Protein AF-A0A8S9JBP5-F1 (afdb_monomer)

Nearest PDB structures (foldseek):
  7oic-assembly1_E  TM=8.027E-01  e=2.330E-06  Homo sapiens
  7nqh-assembly1_BE  TM=7.738E-01  e=2.330E-06  Sus scrofa
  7l08-assembly1_E  TM=7.882E-01  e=7.103E-06  Homo sapiens
  6yws-assembly1_C  TM=8.559E-01  e=1.368E-05  Neurospora crassa OR74A
  9g6k-assembly1_LW  TM=7.724E-01  e=3.005E-05  Toxoplasma gondii

Mean predicted aligned error: 13.37 Å

Radius of gyration: 25.26 Å; Cα contacts (8 Å, |Δi|>4): 138; chains: 1; bounding box: 59×54×62 Å

Organism: Brassica cretica (NCBI:txid69181)

Secondary structure (DSSP, 8-state):
-HHHHHHHHHTPPP-S--------GGG---TT----GGGSPTT----EEEEPPP--EE-HHHHH-PPPPPSSTT--S-TTS------SSSTTHHHHHSSS---EE---EEEE---S-----GGGS-SS-PPPPTT-PPP----------SS-GGG---

Sequence (158 aa):
MPVLGHFRAQGVALKRKLREFPVTEDAMLPVGTSLGVQHFVPGQYADVTGITRRKGFQRVMKRFDAAGGDASHGCSKAQRTIGSTGVQGTKDAWENGCRGEVPGAKGNFVVIKDAYYKKPDISKLPFPTYLVPEDEDQPELEPLVADLGEVDPFMLAE

Solvent-accessible surface area (backbone atoms only — not comparable to full-atom values): 10896 Å² total; per-residue (Å²): 110,76,69,60,54,55,34,59,77,70,74,42,82,91,69,97,76,88,85,88,77,96,72,59,84,88,52,67,73,68,91,79,70,77,86,60,76,74,52,59,61,93,40,45,70,42,74,47,75,45,76,47,80,72,67,49,76,31,52,36,46,82,68,70,69,47,80,59,42,58,82,60,93,84,48,85,84,47,37,82,43,83,73,80,80,76,70,96,71,67,87,63,40,67,70,70,73,52,74,69,69,63,62,40,75,43,59,51,78,45,74,47,72,64,64,56,72,63,88,57,69,75,89,75,60,51,79,73,53,51,76,81,60,94,86,60,75,77,73,83,72,72,80,83,67,72,80,77,58,97,59,59,82,86,72,72,78,128

Foldseek 3Di:
DVQVVVCVVLVEDDDPDDDDDDDDPQLDDRRHDDADPQLDDPQDWDKDKDWDDKPFWFAQCVQPVDAADDPDDPPDPGRRPPPDCDDDDDPCCNVPPRPDRGTGIDIGMDIDGGDDDDDDDPVPRDPSGDDDPPPDDPPPPPPVPPPPDPDDPVRPDD

InterPro domains:
  IPR000597 Large ribosomal subunit protein uL3 [PF00297] (37-86)
  IPR009000 Translation protein, beta-barrel domain superfamily [SSF50447] (2-129)
  IPR019927 Large ribosomal subunit protein uL3, bacteria/organella [PTHR11229] (2-90)

pLDDT: mean 75.33, std 14.21, range [45.09, 91.88]

Structure (mmCIF, N/CA/C/O backbone):
data_AF-A0A8S9JBP5-F1
#
_entry.id   AF-A0A8S9JBP5-F1
#
loop_
_atom_site.group_PDB
_atom_site.id
_atom_site.type_symbol
_atom_site.label_atom_id
_atom_site.label_alt_id
_atom_site.label_comp_id
_atom_site.label_asym_id
_atom_site.label_entity_id
_atom_site.label_seq_id
_atom_site.pdbx_PDB_ins_code
_atom_site.Cartn_x
_atom_site.Cartn_y
_atom_site.Cartn_z
_atom_site.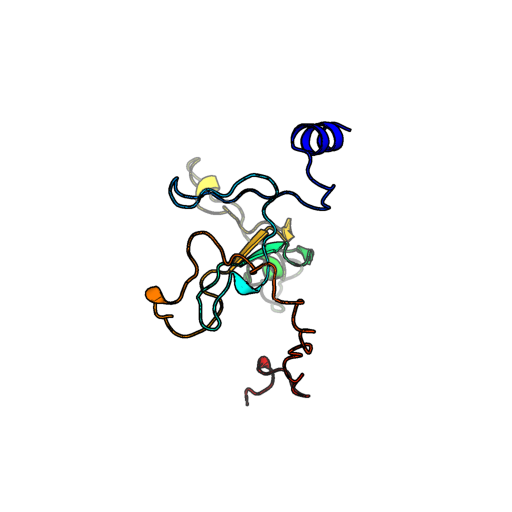occupancy
_atom_site.B_iso_or_equiv
_atom_site.auth_seq_id
_atom_site.auth_comp_id
_atom_site.auth_asym_id
_atom_site.auth_atom_id
_atom_site.pdbx_PDB_model_num
ATOM 1 N N . MET A 1 1 ? 8.199 5.331 25.085 1.00 56.75 1 MET A N 1
ATOM 2 C CA . MET A 1 1 ? 7.758 4.980 23.715 1.00 56.75 1 MET A CA 1
ATOM 3 C C . MET A 1 1 ? 6.456 5.716 23.423 1.00 56.75 1 MET A C 1
ATOM 5 O O . MET A 1 1 ? 5.468 5.383 24.068 1.00 56.75 1 MET A O 1
ATOM 9 N N . PRO A 1 2 ? 6.428 6.709 22.519 1.00 82.06 2 PRO A N 1
ATOM 10 C CA . PRO A 1 2 ? 5.230 7.522 22.249 1.00 82.06 2 PRO A CA 1
ATOM 11 C C . PRO A 1 2 ? 4.008 6.673 21.852 1.00 82.06 2 PRO A C 1
ATOM 13 O O . PRO A 1 2 ? 2.896 6.931 22.300 1.00 82.06 2 PRO A O 1
ATOM 16 N N . VAL A 1 3 ? 4.240 5.575 21.128 1.00 86.31 3 VAL A N 1
ATOM 17 C CA . VAL A 1 3 ? 3.204 4.615 20.715 1.00 86.31 3 VAL A CA 1
ATOM 18 C C . VAL A 1 3 ? 2.508 3.946 21.913 1.00 86.31 3 VAL A C 1
ATOM 20 O O . VAL A 1 3 ? 1.297 3.766 21.903 1.00 86.31 3 VAL A O 1
ATOM 23 N N . LEU A 1 4 ? 3.245 3.629 22.984 1.00 86.56 4 LEU A N 1
ATOM 24 C CA . LEU A 1 4 ? 2.679 2.999 24.185 1.00 86.56 4 LEU A CA 1
ATOM 25 C C . LEU A 1 4 ? 1.728 3.942 24.934 1.00 86.56 4 LEU A C 1
ATOM 27 O O . LEU A 1 4 ? 0.714 3.494 25.458 1.00 86.56 4 LEU A O 1
ATOM 31 N N . GLY A 1 5 ? 2.053 5.238 24.982 1.00 88.75 5 GLY A N 1
ATOM 32 C CA . GLY A 1 5 ? 1.192 6.248 25.599 1.00 88.75 5 GLY A CA 1
ATOM 33 C C . GLY A 1 5 ? -0.131 6.408 24.853 1.00 88.75 5 GLY A C 1
ATOM 34 O O . GLY A 1 5 ? -1.177 6.472 25.488 1.00 88.75 5 GLY A O 1
ATOM 35 N N . HIS A 1 6 ? -0.089 6.377 23.518 1.00 89.44 6 HIS A N 1
ATOM 36 C CA . HIS A 1 6 ? -1.279 6.459 22.670 1.00 89.44 6 HIS A CA 1
ATOM 37 C C . HIS A 1 6 ? -2.263 5.304 22.925 1.00 89.44 6 HIS A C 1
ATOM 39 O O . HIS A 1 6 ? -3.429 5.551 23.222 1.00 89.44 6 HIS A O 1
ATOM 45 N N . PHE A 1 7 ? -1.784 4.053 22.919 1.00 90.25 7 PHE A N 1
ATOM 46 C CA . PHE A 1 7 ? -2.636 2.888 23.200 1.00 90.25 7 PHE A CA 1
ATOM 47 C C . PHE A 1 7 ? -3.178 2.878 24.635 1.00 90.25 7 PHE A C 1
ATOM 49 O O . PHE A 1 7 ? -4.341 2.545 24.852 1.00 90.25 7 PHE A O 1
ATOM 56 N N . ARG A 1 8 ? -2.361 3.284 25.619 1.00 88.31 8 ARG A N 1
ATOM 57 C CA . ARG A 1 8 ? -2.789 3.379 27.025 1.00 88.31 8 ARG A CA 1
ATOM 58 C C . ARG A 1 8 ? -3.879 4.425 27.235 1.00 88.31 8 ARG A C 1
ATOM 60 O O . ARG A 1 8 ? -4.812 4.156 27.978 1.00 88.31 8 ARG A O 1
ATOM 67 N N . ALA A 1 9 ? -3.776 5.580 26.577 1.00 88.69 9 ALA A N 1
ATOM 68 C CA . ALA A 1 9 ? -4.787 6.633 26.663 1.00 88.69 9 ALA A CA 1
ATOM 69 C C . ALA A 1 9 ? -6.146 6.189 26.097 1.00 88.69 9 ALA A C 1
ATOM 71 O O . ALA A 1 9 ? -7.182 6.628 26.581 1.00 88.69 9 ALA A O 1
ATOM 72 N N . GLN A 1 10 ? -6.140 5.303 25.098 1.00 89.25 10 GLN A N 1
ATOM 73 C CA . GLN A 1 10 ? -7.349 4.769 24.467 1.00 89.25 10 GLN A CA 1
ATOM 74 C C . GLN A 1 10 ? -7.875 3.481 25.124 1.00 89.25 10 GLN A C 1
ATOM 76 O O . GLN A 1 10 ? -8.934 3.001 24.740 1.00 89.25 10 GLN A O 1
ATOM 81 N N . GLY A 1 11 ? -7.145 2.892 26.078 1.00 88.44 11 GLY A N 1
ATOM 82 C CA . GLY A 1 11 ? -7.536 1.634 26.727 1.00 88.44 11 GLY A CA 1
ATOM 83 C C . GLY A 1 11 ? -7.480 0.397 25.819 1.00 88.44 11 GLY A C 1
ATOM 84 O O . GLY A 1 11 ? -8.071 -0.627 26.148 1.00 88.44 11 GLY A O 1
ATOM 85 N N . VAL A 1 12 ? -6.773 0.462 24.683 1.00 88.12 12 VAL A N 1
ATOM 86 C CA . VAL A 1 12 ? -6.722 -0.624 23.687 1.00 88.12 12 VAL A CA 1
ATOM 87 C C . VAL A 1 12 ? -5.438 -1.445 23.830 1.00 88.12 12 VAL A C 1
ATOM 89 O O . VAL A 1 12 ? -4.359 -0.920 24.117 1.00 88.12 12 VAL A O 1
ATOM 92 N N . ALA A 1 13 ? -5.535 -2.753 23.583 1.00 88.25 13 ALA A N 1
ATOM 93 C CA . ALA A 1 13 ? -4.381 -3.647 23.550 1.00 88.25 13 ALA A CA 1
ATOM 94 C C . ALA A 1 13 ? -3.356 -3.244 22.470 1.00 88.25 13 ALA A C 1
ATOM 96 O O . ALA A 1 13 ? -3.714 -2.839 21.362 1.00 88.25 13 ALA A O 1
ATOM 97 N N . LEU A 1 14 ? -2.067 -3.431 22.767 1.00 90.25 14 LEU A N 1
ATOM 98 C CA . LEU A 1 14 ? -0.964 -3.131 21.848 1.00 90.25 14 LEU A CA 1
ATOM 99 C C . LEU A 1 14 ? -1.076 -3.939 20.547 1.00 90.25 14 LEU A C 1
ATOM 101 O O . LEU A 1 14 ? -1.216 -5.163 20.567 1.00 90.25 14 LEU A O 1
ATOM 105 N N . LYS A 1 15 ? -0.952 -3.256 19.405 1.00 90.31 15 LYS A N 1
ATOM 106 C CA . LYS A 1 15 ? -0.958 -3.871 18.069 1.00 90.31 15 LYS A CA 1
ATOM 107 C C . LYS A 1 15 ? 0.371 -3.641 17.348 1.00 90.31 15 LYS A C 1
ATOM 109 O O . LYS A 1 15 ? 1.058 -2.649 17.571 1.00 90.31 15 LYS A O 1
ATOM 114 N N . ARG A 1 16 ? 0.727 -4.562 16.443 1.00 91.12 16 ARG A N 1
ATOM 115 C CA . ARG A 1 16 ? 2.000 -4.531 15.691 1.00 91.12 16 ARG A CA 1
ATOM 116 C C . ARG A 1 16 ? 2.061 -3.430 14.627 1.00 91.12 16 ARG A C 1
ATOM 118 O O . ARG A 1 16 ? 3.141 -2.933 14.326 1.00 91.12 16 ARG A O 1
ATOM 125 N N . LYS A 1 17 ? 0.932 -3.107 13.995 1.00 90.44 17 LYS A N 1
ATOM 126 C CA . LYS A 1 17 ? 0.832 -2.124 12.908 1.00 90.44 17 LYS A CA 1
ATOM 127 C C . LYS A 1 17 ? -0.396 -1.251 13.137 1.00 90.44 17 LYS A C 1
ATOM 129 O O . LYS A 1 17 ? -1.421 -1.766 13.568 1.00 90.44 17 LYS A O 1
ATOM 134 N N . LEU A 1 18 ? -0.271 0.031 12.808 1.00 90.75 18 LEU A N 1
ATOM 135 C CA . LEU A 1 18 ? -1.352 1.011 12.831 1.00 90.75 18 LEU A CA 1
ATOM 136 C C . LEU A 1 18 ? -1.532 1.573 11.414 1.00 90.75 18 LEU A C 1
ATOM 138 O O . LEU A 1 18 ? -0.549 1.849 10.709 1.00 90.75 18 LEU A O 1
ATOM 142 N N . ARG A 1 19 ? -2.789 1.650 10.981 1.00 91.44 19 ARG A N 1
ATOM 143 C CA . ARG A 1 19 ? -3.228 2.179 9.688 1.00 91.44 19 ARG A CA 1
ATOM 144 C C . ARG A 1 19 ? -4.532 2.935 9.887 1.00 91.44 19 ARG A C 1
ATOM 146 O O . ARG A 1 19 ? -5.293 2.606 10.790 1.00 91.44 19 ARG A O 1
ATOM 153 N N . GLU A 1 20 ? -4.744 3.924 9.039 1.00 91.81 20 GLU A N 1
ATOM 154 C CA . GLU A 1 20 ? -5.919 4.786 9.041 1.00 91.81 20 GLU A CA 1
ATOM 155 C C . GLU A 1 20 ? -6.714 4.522 7.764 1.00 91.81 20 GLU A C 1
ATOM 157 O O . GLU A 1 20 ? -6.127 4.263 6.708 1.00 91.81 20 GLU A O 1
ATOM 162 N N . PHE A 1 21 ? -8.038 4.576 7.879 1.00 91.88 21 PHE A N 1
ATOM 163 C CA . PHE A 1 21 ? -8.964 4.425 6.766 1.00 91.88 21 PHE A CA 1
ATOM 164 C C . PHE A 1 21 ? -9.879 5.651 6.743 1.00 91.88 21 PHE A C 1
ATOM 166 O O . PHE A 1 21 ? -10.507 5.940 7.764 1.00 91.88 21 PHE A O 1
ATOM 173 N N . PRO A 1 22 ? -9.942 6.398 5.630 1.00 91.50 22 PRO A N 1
ATOM 174 C CA . PRO A 1 22 ? -10.906 7.478 5.492 1.00 91.50 22 PRO A CA 1
ATOM 175 C C . PRO A 1 22 ? -12.312 6.878 5.391 1.00 91.50 22 PRO A C 1
ATOM 177 O O . PRO A 1 22 ? -12.566 6.034 4.532 1.00 91.50 22 PRO A O 1
ATOM 180 N N . VAL A 1 23 ? -13.208 7.310 6.276 1.00 91.06 23 VAL A N 1
ATOM 181 C CA . VAL A 1 23 ? -14.599 6.849 6.356 1.00 91.06 23 VAL A CA 1
ATOM 182 C C . VAL A 1 23 ? -15.546 8.042 6.439 1.00 91.06 23 VAL A C 1
ATOM 184 O O . VAL A 1 23 ? -15.148 9.137 6.840 1.00 91.06 23 VAL A O 1
ATOM 187 N N . THR A 1 24 ? -16.793 7.828 6.041 1.00 91.69 24 THR A N 1
ATOM 188 C CA . THR A 1 24 ? -17.889 8.781 6.216 1.00 91.69 24 THR A CA 1
ATOM 189 C C . THR A 1 24 ? -18.395 8.761 7.667 1.00 91.69 24 THR A C 1
ATOM 191 O O . THR A 1 24 ? -18.101 7.835 8.424 1.00 91.69 24 THR A O 1
ATOM 194 N N . GLU A 1 25 ? -19.116 9.803 8.093 1.00 90.19 25 GLU A N 1
ATOM 195 C CA . GLU A 1 25 ? -19.549 9.961 9.497 1.00 90.19 25 GLU A CA 1
ATOM 196 C C . GLU A 1 25 ? -20.512 8.858 9.968 1.00 90.19 25 GLU A C 1
ATOM 198 O O . GLU A 1 25 ? -20.472 8.443 11.123 1.00 90.19 25 GLU A O 1
ATOM 203 N N . ASP A 1 26 ? -21.328 8.331 9.058 1.00 88.44 26 ASP A N 1
ATOM 204 C CA . ASP A 1 26 ? -22.243 7.204 9.261 1.00 88.44 26 ASP A CA 1
ATOM 205 C C . ASP A 1 26 ? -21.522 5.855 9.435 1.00 88.44 26 ASP A C 1
ATOM 207 O O . ASP A 1 26 ? -22.094 4.916 9.984 1.00 88.44 26 ASP A O 1
ATOM 211 N N . ALA A 1 27 ? -20.256 5.766 9.017 1.00 86.56 27 ALA A N 1
ATOM 212 C CA . ALA A 1 27 ? -19.425 4.569 9.121 1.00 86.56 27 ALA A CA 1
ATOM 213 C C . ALA A 1 27 ? -18.465 4.586 10.331 1.00 86.56 27 ALA A C 1
ATOM 215 O O . ALA A 1 27 ? -17.541 3.771 10.405 1.00 86.56 27 ALA A O 1
ATOM 216 N N . MET A 1 28 ? -18.642 5.514 11.280 1.00 87.69 28 MET A N 1
ATOM 217 C CA . MET A 1 28 ? -17.788 5.596 12.467 1.00 87.69 28 MET A CA 1
ATOM 218 C C . MET A 1 28 ? -18.057 4.459 13.461 1.00 87.69 28 MET A C 1
ATOM 220 O O . MET A 1 28 ? -19.194 4.175 13.830 1.00 87.69 28 MET A O 1
ATOM 224 N N . LEU A 1 29 ? -16.978 3.845 13.951 1.00 88.19 29 LEU A N 1
ATOM 225 C CA . LEU A 1 29 ? -17.018 2.787 14.962 1.00 88.19 29 LEU A CA 1
ATOM 226 C C . LEU A 1 29 ? -16.461 3.288 16.301 1.00 88.19 29 LEU A C 1
ATOM 228 O O . LEU A 1 29 ? -15.512 4.080 16.308 1.00 88.19 29 LEU A O 1
ATOM 232 N N . PRO A 1 30 ? -16.982 2.800 17.444 1.00 88.44 30 PRO A N 1
ATOM 233 C CA . PRO A 1 30 ? -16.404 3.122 18.737 1.00 88.44 30 PRO A CA 1
ATOM 234 C C . PRO A 1 30 ? -15.004 2.512 18.871 1.00 88.44 30 PRO A C 1
ATOM 236 O O . PRO A 1 30 ? -14.711 1.413 18.378 1.00 88.44 30 PRO A O 1
ATOM 239 N N . VA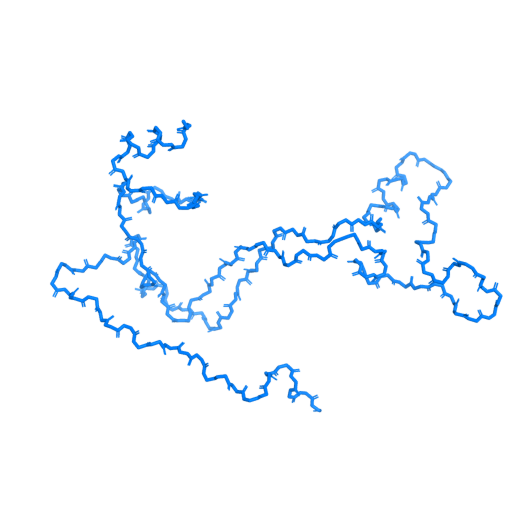L A 1 31 ? -14.123 3.237 19.559 1.00 88.06 31 VAL A N 1
ATOM 240 C CA . VAL A 1 31 ? -12.743 2.804 19.807 1.00 88.06 31 VAL A CA 1
ATOM 241 C C . VAL A 1 31 ? -12.758 1.495 20.601 1.00 88.06 31 VAL A C 1
ATOM 243 O O . VAL A 1 31 ? -13.430 1.393 21.621 1.00 88.06 31 VAL A O 1
ATOM 246 N N . GLY A 1 32 ? -12.008 0.495 20.132 1.00 85.69 32 GLY A N 1
ATOM 247 C CA . GLY A 1 32 ? -11.928 -0.828 20.766 1.00 85.69 32 GLY A CA 1
ATOM 248 C C . GLY A 1 32 ? -12.773 -1.917 20.098 1.00 85.69 32 GLY A C 1
ATOM 249 O O . GLY A 1 32 ? -12.592 -3.087 20.427 1.00 85.69 32 GLY A O 1
ATOM 250 N N . THR A 1 33 ? -13.617 -1.571 19.120 1.00 86.44 33 THR A N 1
ATOM 251 C CA . THR A 1 33 ? -14.370 -2.555 18.323 1.00 86.44 33 THR A CA 1
ATOM 252 C C . THR A 1 33 ? -13.420 -3.499 17.582 1.00 86.44 33 THR A C 1
ATOM 254 O O . THR A 1 33 ? -12.502 -3.055 16.884 1.00 86.44 33 THR A O 1
ATOM 257 N N . SER A 1 34 ? -13.627 -4.810 17.728 1.00 84.38 34 SER A N 1
ATOM 258 C CA . SER A 1 34 ? -12.845 -5.814 17.000 1.00 84.38 34 SER A CA 1
ATOM 259 C C . SER A 1 34 ? -13.398 -6.016 15.585 1.00 84.38 34 SER A C 1
ATOM 261 O O . SER A 1 34 ? -14.605 -6.131 15.398 1.00 84.38 34 SER A O 1
ATOM 263 N N . LEU A 1 35 ? -12.512 -6.034 14.585 1.00 85.62 35 LEU A N 1
ATOM 264 C CA . LEU A 1 35 ? -12.865 -6.260 13.181 1.00 85.62 35 LEU A CA 1
ATOM 265 C C . LEU A 1 35 ? -12.419 -7.663 12.762 1.00 85.62 35 LEU A C 1
ATOM 267 O O . LEU A 1 35 ? -11.237 -7.995 12.878 1.00 85.62 35 LEU A O 1
ATOM 271 N N . GLY A 1 36 ? -13.365 -8.471 12.285 1.00 82.00 36 GLY A N 1
ATOM 272 C CA . GLY A 1 36 ? -13.133 -9.830 11.796 1.00 82.00 36 GLY A CA 1
ATOM 273 C C . GLY A 1 36 ? -13.197 -9.944 10.271 1.00 82.00 36 GLY A C 1
ATOM 274 O O . GLY A 1 36 ? -13.525 -8.990 9.569 1.00 82.00 36 GLY A O 1
ATOM 275 N N . VAL A 1 37 ? -12.923 -11.146 9.755 1.00 81.56 37 VAL A N 1
ATOM 276 C CA . VAL A 1 37 ? -12.988 -11.451 8.308 1.00 81.56 37 VAL A CA 1
ATOM 277 C C . VAL A 1 37 ? -14.418 -11.356 7.769 1.00 81.56 37 VAL A C 1
ATOM 279 O O . VAL A 1 37 ? -14.612 -10.978 6.620 1.00 81.56 37 VAL A O 1
ATOM 282 N N . GLN A 1 38 ? -15.411 -11.605 8.626 1.00 79.50 38 GLN A N 1
ATOM 283 C CA . GLN A 1 38 ? -16.842 -11.530 8.305 1.00 79.50 38 GLN A CA 1
ATOM 284 C C . GLN A 1 38 ? -17.316 -10.117 7.917 1.00 79.50 38 GLN A C 1
ATOM 286 O O . GLN A 1 38 ? -18.438 -9.942 7.455 1.00 79.50 38 GLN A O 1
ATOM 291 N N . HIS A 1 39 ? -16.459 -9.102 8.071 1.00 82.81 39 HIS A N 1
ATOM 292 C CA . HIS A 1 39 ? -16.691 -7.779 7.500 1.00 82.81 39 HIS A CA 1
ATOM 293 C C . HIS A 1 39 ? -16.794 -7.817 5.963 1.00 82.81 39 HIS A C 1
ATOM 295 O O . HIS A 1 39 ? -17.488 -6.995 5.371 1.00 82.81 39 HIS A O 1
ATOM 301 N N . PHE A 1 40 ? -16.121 -8.772 5.316 1.00 81.00 40 PHE A N 1
ATOM 302 C CA . PHE A 1 40 ? -16.154 -8.945 3.869 1.00 81.00 40 PHE A CA 1
ATOM 303 C C . PHE A 1 40 ? -17.149 -10.031 3.471 1.00 81.00 40 PHE A C 1
ATOM 305 O O . PHE A 1 40 ? -17.173 -11.117 4.050 1.00 81.00 40 PHE A O 1
ATOM 312 N N . VAL A 1 41 ? -17.928 -9.757 2.425 1.00 78.00 41 VAL A N 1
ATOM 313 C CA . VAL A 1 41 ? -18.847 -10.733 1.828 1.00 78.00 41 VAL A CA 1
ATOM 314 C C . VAL A 1 41 ? -18.161 -11.398 0.629 1.00 78.00 41 VAL A C 1
ATOM 316 O O . VAL A 1 41 ? -17.561 -10.696 -0.193 1.00 78.00 41 VAL A O 1
ATOM 319 N N . PRO A 1 42 ? -18.232 -12.736 0.480 1.00 75.88 42 PRO A N 1
ATOM 320 C CA . PRO A 1 42 ? -17.653 -13.413 -0.676 1.00 75.88 42 PRO A CA 1
ATOM 321 C C . PRO A 1 42 ? -18.264 -12.886 -1.982 1.00 75.88 42 PRO A C 1
ATOM 323 O O . PRO A 1 42 ? -19.482 -12.776 -2.119 1.00 75.88 42 PRO A O 1
ATOM 326 N N . GLY A 1 43 ? -17.401 -12.560 -2.947 1.00 74.94 43 GLY A N 1
ATOM 327 C CA . GLY A 1 43 ? -17.794 -11.932 -4.213 1.00 74.94 43 GLY A CA 1
ATOM 328 C C . GLY A 1 43 ? -17.775 -10.400 -4.199 1.00 74.94 43 GLY A C 1
ATOM 329 O O . GLY A 1 43 ? -18.222 -9.789 -5.159 1.00 74.94 43 GLY A O 1
ATOM 330 N N . GLN A 1 44 ? -17.273 -9.755 -3.143 1.00 75.31 44 GLN A N 1
ATOM 331 C CA . GLN A 1 44 ? -17.053 -8.309 -3.121 1.00 75.31 44 GLN A CA 1
ATOM 332 C C . GLN A 1 44 ? -15.730 -7.906 -3.790 1.00 75.31 44 GLN A C 1
ATOM 334 O O . GLN A 1 44 ? -14.703 -8.545 -3.576 1.00 75.31 44 GLN A O 1
ATOM 339 N N . TYR A 1 45 ? -15.739 -6.792 -4.533 1.00 77.69 45 TYR A N 1
ATOM 340 C CA . TYR A 1 45 ? -14.506 -6.140 -4.977 1.00 77.69 45 TYR A CA 1
ATOM 341 C C . TYR A 1 45 ? -13.780 -5.516 -3.787 1.00 77.69 45 TYR A C 1
ATOM 343 O O . TYR A 1 45 ? -14.338 -4.675 -3.079 1.00 77.69 45 TYR A O 1
ATOM 351 N N . ALA A 1 46 ? -12.530 -5.922 -3.589 1.00 82.06 46 ALA A N 1
ATOM 352 C CA . ALA A 1 46 ? -11.673 -5.394 -2.543 1.00 82.06 46 ALA A CA 1
ATOM 353 C C . ALA A 1 46 ? -10.434 -4.723 -3.143 1.00 82.06 46 ALA A C 1
ATOM 355 O O . ALA A 1 46 ? -9.763 -5.275 -4.020 1.00 82.06 46 ALA A O 1
ATOM 356 N N . ASP A 1 47 ? -10.111 -3.549 -2.606 1.00 86.56 47 ASP A N 1
ATOM 357 C CA . ASP A 1 47 ? -8.865 -2.851 -2.889 1.00 86.56 47 ASP A CA 1
ATOM 358 C C . ASP A 1 47 ? -7.794 -3.296 -1.892 1.00 86.56 47 ASP A C 1
ATOM 360 O O . ASP A 1 47 ? -7.952 -3.179 -0.674 1.00 86.56 47 ASP A O 1
ATOM 364 N N . VAL A 1 48 ? -6.667 -3.790 -2.406 1.00 87.81 48 VAL A N 1
ATOM 365 C CA . VAL A 1 48 ? -5.575 -4.316 -1.582 1.00 87.81 48 VAL A CA 1
ATOM 366 C C . VAL A 1 48 ? -4.343 -3.440 -1.738 1.00 87.81 48 VAL A C 1
ATOM 368 O O . VAL A 1 48 ? -3.785 -3.295 -2.825 1.00 87.81 48 VAL A O 1
ATOM 371 N N . THR A 1 49 ? -3.871 -2.886 -0.622 1.00 89.50 49 THR A N 1
ATOM 372 C CA . THR A 1 49 ? -2.611 -2.137 -0.573 1.00 89.50 49 THR A CA 1
ATOM 373 C C . THR A 1 49 ? -1.541 -2.943 0.145 1.00 89.50 49 THR A C 1
ATOM 375 O O . THR A 1 49 ? -1.715 -3.360 1.290 1.00 89.50 49 THR A O 1
ATOM 378 N N . GLY A 1 50 ? -0.396 -3.130 -0.507 1.00 89.50 50 GLY A N 1
ATOM 379 C CA . GLY A 1 50 ? 0.697 -3.941 0.016 1.00 89.50 50 GLY A CA 1
ATOM 380 C C . GLY A 1 50 ? 2.073 -3.374 -0.298 1.00 89.50 50 GLY A C 1
ATOM 381 O O . GLY A 1 50 ? 2.257 -2.566 -1.207 1.00 89.50 50 GLY A O 1
ATOM 382 N N . ILE A 1 51 ? 3.068 -3.819 0.468 1.00 90.06 51 ILE A N 1
ATOM 383 C CA . ILE A 1 51 ? 4.475 -3.577 0.143 1.00 90.06 51 ILE A CA 1
ATOM 384 C C . ILE A 1 51 ? 4.898 -4.660 -0.843 1.00 90.06 51 ILE A C 1
ATOM 386 O O . ILE A 1 51 ? 4.823 -5.848 -0.532 1.00 90.06 51 ILE A O 1
ATOM 390 N N . THR A 1 52 ? 5.362 -4.260 -2.023 1.00 88.69 52 THR A N 1
ATOM 391 C CA . THR A 1 52 ? 5.875 -5.223 -3.004 1.00 88.69 52 THR A CA 1
ATOM 392 C C . THR A 1 52 ? 7.193 -5.845 -2.562 1.00 88.69 52 THR A C 1
ATOM 394 O O . THR A 1 52 ? 7.972 -5.266 -1.799 1.00 88.69 52 THR A O 1
ATOM 397 N N . ARG A 1 53 ? 7.488 -7.033 -3.100 1.00 88.62 53 ARG A N 1
ATOM 398 C CA . ARG A 1 53 ? 8.780 -7.686 -2.888 1.00 88.62 53 ARG A CA 1
ATOM 399 C C . ARG A 1 53 ? 9.907 -6.788 -3.398 1.00 88.62 53 ARG A C 1
ATOM 401 O O . ARG A 1 53 ? 9.974 -6.455 -4.583 1.00 88.62 53 ARG A O 1
ATOM 408 N N . ARG A 1 54 ? 10.823 -6.435 -2.498 1.00 87.12 54 ARG A N 1
ATOM 409 C CA . ARG A 1 54 ? 11.989 -5.610 -2.816 1.00 87.12 54 ARG A CA 1
ATOM 410 C C . ARG A 1 54 ? 12.925 -6.373 -3.755 1.00 87.12 54 ARG A C 1
ATOM 412 O O . ARG A 1 54 ? 13.336 -7.487 -3.444 1.00 87.12 54 ARG A O 1
ATOM 419 N N . LYS A 1 55 ? 13.278 -5.761 -4.889 1.00 86.94 55 LYS A N 1
ATOM 420 C CA . LYS A 1 55 ? 14.183 -6.338 -5.902 1.00 86.94 55 LYS A CA 1
ATOM 421 C C . LYS A 1 55 ? 15.580 -5.695 -5.894 1.00 86.94 55 LYS A C 1
ATOM 423 O O . LYS A 1 55 ? 16.390 -6.002 -6.759 1.00 86.94 55 LYS A O 1
ATOM 428 N N . GLY A 1 56 ? 15.875 -4.809 -4.939 1.00 89.56 56 GLY A N 1
ATOM 429 C CA . GLY A 1 56 ? 17.160 -4.100 -4.862 1.00 89.56 56 GLY A CA 1
ATOM 430 C C . GLY A 1 56 ? 17.333 -3.061 -5.976 1.00 89.56 56 GLY A C 1
ATOM 431 O O . GLY A 1 56 ? 16.343 -2.569 -6.520 1.00 89.56 56 GLY A O 1
ATOM 432 N N . PHE A 1 57 ? 18.582 -2.709 -6.294 1.00 89.56 57 PHE A N 1
ATOM 433 C CA . PHE A 1 57 ? 18.911 -1.776 -7.375 1.00 89.56 57 PHE A CA 1
ATOM 434 C C . PHE A 1 57 ? 18.773 -2.466 -8.737 1.00 89.56 57 PHE A C 1
ATOM 436 O O . PHE A 1 57 ? 19.424 -3.474 -9.001 1.00 89.56 57 PHE A O 1
ATOM 443 N N . GLN A 1 58 ? 17.916 -1.932 -9.600 1.00 89.69 58 GLN A N 1
ATOM 444 C CA . GLN A 1 58 ? 17.615 -2.484 -10.916 1.00 89.69 58 GLN A CA 1
ATOM 445 C C . GLN A 1 58 ? 18.061 -1.518 -12.013 1.00 89.69 58 GLN A C 1
ATOM 447 O O . GLN A 1 58 ? 17.842 -0.309 -11.916 1.00 89.69 58 GLN A O 1
ATOM 452 N N . ARG A 1 59 ? 18.679 -2.059 -13.072 1.00 88.75 59 ARG A N 1
ATOM 453 C CA . ARG A 1 59 ? 19.017 -1.300 -14.289 1.00 88.75 59 ARG A CA 1
ATOM 454 C C . ARG A 1 59 ? 17.773 -1.097 -15.158 1.00 88.75 59 ARG A C 1
ATOM 456 O O . ARG A 1 59 ? 16.787 -1.818 -15.007 1.00 88.75 59 ARG A O 1
ATOM 463 N N . VAL A 1 60 ? 17.865 -0.150 -16.089 1.00 88.25 60 VAL A N 1
ATOM 464 C CA . VAL A 1 60 ? 16.756 0.370 -16.909 1.00 88.25 60 VAL A CA 1
ATOM 465 C C . VAL A 1 60 ? 15.878 -0.727 -17.506 1.00 88.25 60 VAL A C 1
ATOM 467 O O . VAL A 1 60 ? 14.704 -0.799 -17.161 1.00 88.25 60 VAL A O 1
ATOM 470 N N . MET A 1 61 ? 16.454 -1.664 -18.265 1.00 88.62 61 MET A N 1
ATOM 471 C CA . MET A 1 61 ? 15.669 -2.714 -18.933 1.00 88.62 61 MET A CA 1
ATOM 472 C C . MET A 1 61 ? 14.871 -3.600 -17.970 1.00 88.62 61 MET A C 1
ATOM 474 O O . MET A 1 61 ? 13.781 -4.024 -18.299 1.00 88.62 61 MET A O 1
ATOM 478 N N . LYS A 1 62 ? 15.364 -3.898 -16.756 1.00 88.62 62 LYS A N 1
ATOM 479 C CA . LYS A 1 62 ? 14.584 -4.714 -15.797 1.00 88.62 62 LYS A CA 1
ATOM 480 C C . LYS A 1 62 ? 13.571 -3.877 -15.013 1.00 88.62 62 LYS A C 1
ATOM 482 O O . LYS A 1 62 ? 12.640 -4.412 -14.395 1.00 88.62 62 LYS A O 1
ATOM 487 N N . ARG A 1 63 ? 13.791 -2.563 -14.946 1.00 86.81 63 ARG A N 1
ATOM 488 C CA . ARG A 1 63 ? 12.943 -1.637 -14.201 1.00 86.81 63 ARG A CA 1
ATOM 489 C C . ARG A 1 63 ? 11.745 -1.183 -15.031 1.00 86.81 63 ARG A C 1
ATOM 491 O O . ARG A 1 63 ? 10.651 -1.252 -14.472 1.00 86.81 63 ARG A O 1
ATOM 498 N N . PHE A 1 64 ? 11.981 -0.822 -16.290 1.00 85.62 64 PHE A N 1
ATOM 499 C CA . PHE A 1 64 ? 11.037 -0.191 -17.218 1.00 85.62 64 PHE A CA 1
ATOM 500 C C . PHE A 1 64 ? 10.794 -0.990 -18.503 1.00 85.62 64 PHE A C 1
ATOM 502 O O . PHE A 1 64 ? 10.118 -0.495 -19.389 1.00 85.62 64 PHE A O 1
ATOM 509 N N . ASP A 1 65 ? 11.367 -2.192 -18.626 1.00 86.06 65 ASP A N 1
ATOM 510 C CA . ASP A 1 65 ? 11.223 -3.031 -19.827 1.00 86.06 65 ASP A CA 1
ATOM 511 C C . ASP A 1 65 ? 11.712 -2.334 -21.118 1.00 86.06 65 ASP A C 1
ATOM 513 O O . ASP A 1 65 ? 11.318 -2.681 -22.227 1.00 86.06 65 ASP A O 1
ATOM 517 N N . ALA A 1 66 ? 12.634 -1.372 -20.965 1.00 84.50 66 ALA A N 1
ATOM 518 C CA . ALA A 1 66 ? 13.284 -0.661 -22.060 1.00 84.50 66 ALA A CA 1
ATOM 519 C C . ALA A 1 66 ? 14.095 -1.599 -22.969 1.00 84.50 66 ALA A C 1
ATOM 521 O O . ALA A 1 66 ? 14.640 -2.612 -22.515 1.00 84.50 66 ALA A O 1
ATOM 522 N N . ALA A 1 67 ? 14.241 -1.211 -24.237 1.00 83.50 67 ALA A N 1
ATOM 523 C CA . ALA A 1 67 ? 15.072 -1.919 -25.202 1.00 83.50 67 ALA A CA 1
ATOM 524 C C . ALA A 1 67 ? 16.574 -1.748 -24.903 1.00 83.50 67 ALA A C 1
ATOM 526 O O . ALA A 1 67 ? 17.023 -0.715 -24.404 1.00 83.50 67 ALA A O 1
ATOM 527 N N . GLY A 1 68 ? 17.356 -2.785 -25.206 1.00 85.12 68 GLY A N 1
ATOM 528 C CA . GLY A 1 68 ? 18.818 -2.724 -25.202 1.00 85.12 68 GLY A CA 1
ATOM 529 C C . GLY A 1 68 ? 19.370 -2.295 -26.562 1.00 85.12 68 GLY A C 1
ATOM 530 O O . GLY A 1 68 ? 18.653 -2.296 -27.558 1.00 85.12 68 GLY A O 1
ATOM 531 N N . GLY A 1 69 ? 20.658 -1.957 -26.604 1.00 85.50 69 GLY A N 1
ATOM 532 C CA . GLY A 1 69 ? 21.378 -1.809 -27.870 1.00 85.50 69 GLY A CA 1
ATOM 533 C C . GLY A 1 69 ? 21.688 -3.168 -28.505 1.00 85.50 69 GLY A C 1
ATOM 534 O O . GLY A 1 69 ? 21.652 -4.196 -27.821 1.00 85.50 69 GLY A O 1
ATOM 535 N N . ASP A 1 70 ? 22.047 -3.162 -29.789 1.00 88.38 70 ASP A N 1
ATOM 536 C CA . ASP A 1 70 ? 22.385 -4.376 -30.537 1.00 88.38 70 ASP A CA 1
ATOM 537 C C . ASP A 1 70 ? 23.476 -5.198 -29.841 1.00 88.38 70 ASP A C 1
ATOM 539 O O . ASP A 1 70 ? 24.437 -4.661 -29.284 1.00 88.38 70 ASP A O 1
ATOM 543 N N . ALA A 1 71 ? 23.329 -6.524 -29.870 1.00 84.94 71 ALA A N 1
ATOM 544 C CA . ALA A 1 71 ? 24.302 -7.438 -29.278 1.00 84.94 71 ALA A CA 1
ATOM 545 C C . ALA A 1 71 ? 25.531 -7.665 -30.181 1.00 84.94 71 ALA A C 1
ATOM 547 O O . ALA A 1 71 ? 26.617 -7.947 -29.674 1.00 84.94 71 ALA A O 1
ATOM 548 N N . SER A 1 72 ? 25.364 -7.531 -31.500 1.00 84.19 72 SER A N 1
ATOM 549 C CA . SER A 1 72 ? 26.389 -7.727 -32.534 1.00 84.19 72 SER A CA 1
ATOM 550 C C . SER A 1 72 ? 26.662 -6.422 -33.310 1.00 84.19 72 SER A C 1
ATOM 552 O O . SER A 1 72 ? 26.199 -5.354 -32.923 1.00 84.19 72 SER A O 1
ATOM 554 N N . HIS A 1 73 ? 27.473 -6.481 -34.375 1.00 80.62 73 HIS A N 1
ATOM 555 C CA . HIS A 1 73 ? 27.765 -5.345 -35.272 1.00 80.62 73 HIS A CA 1
ATOM 556 C C . HIS A 1 73 ? 28.443 -4.120 -34.620 1.00 80.62 73 HIS A C 1
ATOM 558 O O . HIS A 1 73 ? 28.101 -2.976 -34.896 1.00 80.62 73 HIS A O 1
ATOM 564 N N . GLY A 1 74 ? 29.467 -4.345 -33.788 1.00 83.56 74 GLY A N 1
ATOM 565 C CA . GLY A 1 74 ? 30.351 -3.270 -33.303 1.00 83.56 74 GLY A CA 1
ATOM 566 C C . GLY A 1 74 ? 29.880 -2.548 -32.034 1.00 83.56 74 GLY A C 1
ATOM 567 O O . GLY A 1 74 ? 30.577 -1.663 -31.535 1.00 83.56 74 GLY A O 1
ATOM 568 N N . CYS A 1 75 ? 28.750 -2.952 -31.451 1.00 79.50 75 CYS A N 1
ATOM 569 C CA . CYS A 1 75 ? 28.326 -2.480 -30.136 1.00 79.50 75 CYS A CA 1
ATOM 570 C C . CYS A 1 75 ? 29.227 -3.068 -29.034 1.00 79.50 75 CYS A C 1
ATOM 572 O O . CYS A 1 75 ? 29.129 -4.244 -28.687 1.00 79.50 75 CYS A O 1
ATOM 574 N N . SER A 1 76 ? 30.129 -2.254 -28.476 1.00 78.06 76 SER A N 1
ATOM 575 C CA . SER A 1 76 ? 31.149 -2.741 -27.534 1.00 78.06 76 SER A CA 1
ATOM 576 C C . SER A 1 76 ? 30.693 -2.764 -26.070 1.00 78.06 76 SER A C 1
ATOM 578 O O . SER A 1 76 ? 30.943 -3.734 -25.361 1.00 78.06 76 SER A O 1
ATOM 580 N N . LYS A 1 77 ? 30.048 -1.696 -25.577 1.00 81.00 77 LYS A N 1
ATOM 581 C CA . LYS A 1 77 ? 29.682 -1.539 -24.148 1.00 81.00 77 LYS A CA 1
ATOM 582 C C . LYS A 1 77 ? 28.281 -0.956 -23.912 1.00 81.00 77 LYS A C 1
ATOM 584 O O . LYS A 1 77 ? 27.919 -0.677 -22.769 1.00 81.00 77 LYS A O 1
ATOM 589 N N . ALA A 1 78 ? 27.488 -0.788 -24.972 1.00 84.06 78 ALA A N 1
ATOM 590 C CA . ALA A 1 78 ? 26.196 -0.094 -24.934 1.00 84.06 78 ALA A CA 1
ATOM 591 C C . ALA A 1 78 ? 24.963 -1.022 -25.008 1.00 84.06 78 ALA A C 1
ATOM 593 O O . ALA A 1 78 ? 23.830 -0.556 -24.961 1.00 84.06 78 ALA A O 1
ATOM 594 N N . GLN A 1 79 ? 25.154 -2.344 -25.029 1.00 85.94 79 GLN A N 1
ATOM 595 C CA . GLN A 1 79 ? 24.066 -3.335 -25.137 1.00 85.94 79 GLN A CA 1
ATOM 596 C C . GLN A 1 79 ? 22.975 -3.154 -24.071 1.00 85.94 79 GLN A C 1
ATOM 598 O O . GLN A 1 79 ? 21.797 -3.402 -24.295 1.00 85.94 79 GLN A O 1
ATOM 603 N N . ARG A 1 80 ? 23.381 -2.733 -22.868 1.00 87.50 80 ARG A N 1
ATOM 604 C CA . ARG A 1 80 ? 22.523 -2.640 -21.682 1.00 87.50 80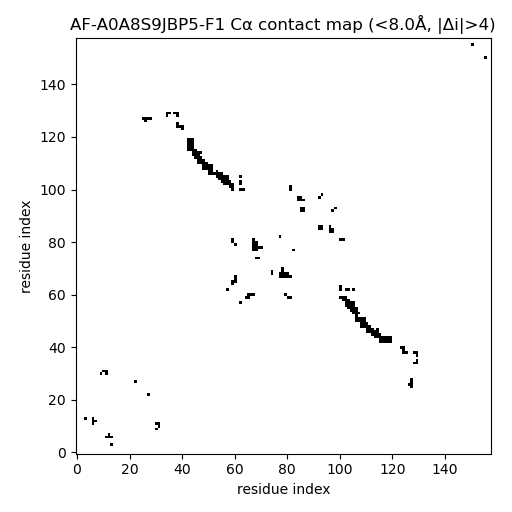 ARG A CA 1
ATOM 605 C C . ARG A 1 80 ? 22.457 -1.217 -21.113 1.00 87.50 80 ARG A C 1
ATOM 607 O O . ARG A 1 80 ? 22.192 -1.066 -19.918 1.00 87.50 80 ARG A O 1
ATOM 614 N N . THR A 1 81 ? 22.827 -0.194 -21.883 1.00 83.25 81 THR A N 1
ATOM 615 C CA . THR A 1 81 ? 22.846 1.208 -21.420 1.00 83.25 81 THR A CA 1
ATOM 616 C C . THR A 1 81 ? 21.493 1.892 -21.594 1.00 83.25 81 THR A C 1
ATOM 618 O O . THR A 1 81 ? 20.645 1.395 -22.318 1.00 83.25 81 THR A O 1
ATOM 621 N N . ILE A 1 82 ? 21.300 3.027 -20.918 1.00 79.19 82 ILE A N 1
ATOM 622 C CA . ILE A 1 82 ? 20.066 3.832 -20.971 1.00 79.19 82 ILE A CA 1
ATOM 623 C C . ILE A 1 82 ? 19.862 4.560 -22.314 1.00 79.19 82 ILE A C 1
ATOM 625 O O . ILE A 1 82 ? 18.768 5.027 -22.590 1.00 79.19 82 ILE A O 1
ATOM 629 N N . GLY A 1 83 ? 20.895 4.651 -23.158 1.00 81.00 83 GLY A N 1
ATOM 630 C CA . GLY A 1 83 ? 20.856 5.486 -24.360 1.00 81.00 83 GLY A CA 1
ATOM 631 C C . GLY A 1 83 ? 21.096 6.961 -24.024 1.00 81.00 83 GLY A C 1
ATOM 632 O O . GLY A 1 83 ? 21.850 7.26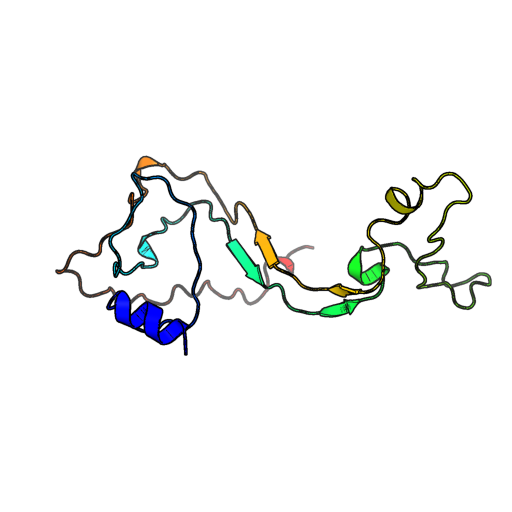5 -23.098 1.00 81.00 83 GLY A O 1
ATOM 633 N N . SER A 1 84 ? 20.498 7.873 -24.794 1.00 77.38 84 SER A N 1
ATOM 634 C CA . SER A 1 84 ? 20.622 9.315 -24.548 1.00 77.38 84 SER A CA 1
ATOM 635 C C . SER A 1 84 ? 19.727 9.757 -23.391 1.00 77.38 84 SER A C 1
ATOM 637 O O . SER A 1 84 ? 18.530 9.482 -23.397 1.00 77.38 84 SER A O 1
ATOM 639 N N . THR A 1 85 ? 20.299 10.495 -22.437 1.00 72.12 85 THR A N 1
ATOM 640 C CA . THR A 1 85 ? 19.568 11.098 -21.307 1.00 72.12 85 THR A CA 1
ATOM 641 C C . THR A 1 85 ? 19.379 12.615 -21.475 1.00 72.12 85 THR A C 1
ATOM 643 O O . THR A 1 85 ? 19.071 13.319 -20.516 1.00 72.12 85 THR A O 1
ATOM 646 N N . GLY A 1 86 ? 19.630 13.168 -22.664 1.00 68.19 86 GLY A N 1
ATOM 647 C CA . GLY A 1 86 ? 19.594 14.615 -22.869 1.00 68.19 86 GLY A CA 1
ATOM 648 C C . GLY A 1 86 ? 19.137 15.028 -24.260 1.00 68.19 86 GLY A C 1
ATOM 649 O O . GLY A 1 86 ? 19.315 14.301 -25.237 1.00 68.19 86 GLY A O 1
ATOM 650 N N . VAL A 1 87 ? 18.581 16.238 -24.326 1.00 68.25 87 VAL A N 1
ATOM 651 C CA . VAL A 1 87 ? 18.303 16.990 -25.554 1.00 68.25 87 VAL A CA 1
ATOM 652 C C . VAL A 1 87 ? 19.116 18.282 -25.514 1.00 68.25 87 VAL A C 1
ATOM 654 O O . VAL A 1 87 ? 19.308 18.870 -24.450 1.00 68.25 87 VAL A O 1
ATOM 657 N N . GLN A 1 88 ? 19.592 18.734 -26.672 1.00 68.69 88 GLN A N 1
ATOM 658 C CA . GLN A 1 88 ? 20.266 20.022 -26.809 1.00 68.69 88 GLN A CA 1
ATOM 659 C C . GLN A 1 88 ? 19.226 21.107 -27.138 1.00 68.69 88 GLN A C 1
ATOM 661 O O . GLN A 1 88 ? 18.663 21.102 -28.227 1.00 68.69 88 GLN A O 1
ATOM 666 N N . GLY A 1 89 ? 18.939 22.013 -26.196 1.00 69.94 89 GLY A N 1
ATOM 667 C CA . GLY A 1 89 ? 17.895 23.043 -26.329 1.00 69.94 89 GLY A CA 1
ATOM 668 C C . GLY A 1 89 ? 17.167 23.334 -25.012 1.00 69.94 89 GLY A C 1
ATOM 669 O O . GLY A 1 89 ? 17.558 22.795 -23.983 1.00 69.94 89 GLY A O 1
ATOM 670 N N . THR A 1 90 ? 16.166 24.225 -25.052 1.00 60.19 90 THR A N 1
ATOM 671 C CA . THR A 1 90 ? 15.406 24.826 -23.928 1.00 60.19 90 THR A CA 1
ATOM 672 C C . THR A 1 90 ? 15.195 23.934 -22.696 1.00 60.19 90 THR A C 1
ATOM 674 O O . THR A 1 90 ? 14.981 22.726 -22.783 1.00 60.19 90 THR A O 1
ATOM 677 N N . LYS A 1 91 ? 15.232 24.584 -21.522 1.00 57.59 91 LYS A N 1
ATOM 678 C CA . LYS A 1 91 ? 15.286 24.005 -20.162 1.00 57.59 91 LYS A CA 1
ATOM 679 C C . LYS A 1 91 ? 14.187 22.971 -19.841 1.00 57.59 91 LYS A C 1
ATOM 681 O O . LYS A 1 91 ? 14.352 22.193 -18.906 1.00 57.59 91 LYS A O 1
ATOM 686 N N . ASP A 1 92 ? 13.135 22.912 -20.649 1.00 56.97 92 ASP A N 1
ATOM 687 C CA . ASP A 1 92 ? 11.953 22.056 -20.488 1.00 56.97 92 ASP A CA 1
ATOM 688 C C . ASP A 1 92 ? 12.185 20.603 -20.959 1.00 56.97 92 ASP A C 1
ATOM 690 O O . ASP A 1 92 ? 11.355 19.718 -20.749 1.00 56.97 92 ASP A O 1
ATOM 694 N N . ALA A 1 93 ? 13.329 20.321 -21.596 1.00 53.44 93 ALA A N 1
ATOM 695 C CA . ALA A 1 93 ? 13.653 18.995 -22.120 1.00 53.44 93 ALA A CA 1
ATOM 696 C C . ALA A 1 93 ? 14.043 17.969 -21.040 1.00 53.44 93 ALA A C 1
ATOM 698 O O . ALA A 1 93 ? 13.745 16.784 -21.186 1.00 53.44 93 ALA A O 1
ATOM 699 N N . TRP A 1 94 ? 14.658 18.403 -19.934 1.00 50.62 94 TRP A N 1
ATOM 700 C CA . TRP A 1 94 ? 14.909 17.531 -18.775 1.00 50.62 94 TRP A CA 1
ATOM 701 C C . TRP A 1 94 ? 13.596 17.071 -18.128 1.00 50.62 94 TRP A C 1
ATOM 703 O O . TRP A 1 94 ? 13.493 15.949 -17.631 1.00 50.62 94 TRP A O 1
ATOM 713 N N . GLU A 1 95 ? 12.572 17.923 -18.178 1.00 52.28 95 GLU A N 1
ATOM 714 C CA . GLU A 1 95 ? 11.273 17.643 -17.581 1.00 52.28 95 GLU A CA 1
ATOM 715 C C . GLU A 1 95 ? 10.434 16.664 -18.418 1.00 52.28 95 GLU A C 1
ATOM 717 O O . GLU A 1 95 ? 9.650 15.906 -17.849 1.00 52.28 95 GLU A O 1
ATOM 722 N N . ASN A 1 96 ? 10.663 16.610 -19.737 1.00 51.00 96 ASN A N 1
ATOM 723 C CA . ASN A 1 96 ? 9.852 15.828 -20.677 1.00 51.00 96 ASN A CA 1
ATOM 724 C C . ASN A 1 96 ? 10.572 14.628 -21.328 1.00 51.00 96 ASN A C 1
ATOM 726 O O . ASN A 1 96 ? 9.911 13.660 -21.689 1.00 51.00 96 ASN A O 1
ATOM 730 N N . GLY A 1 97 ? 11.902 14.651 -21.486 1.00 49.97 97 GLY A N 1
ATOM 731 C CA . GLY A 1 97 ? 12.639 13.643 -22.268 1.00 49.97 97 GLY A CA 1
ATOM 732 C C . GLY A 1 97 ? 13.215 12.472 -21.465 1.00 49.97 97 GLY A C 1
ATOM 733 O O . GLY A 1 97 ? 13.439 11.399 -22.017 1.00 49.97 97 GLY A O 1
ATOM 734 N N . CYS A 1 98 ? 13.469 12.656 -20.163 1.00 51.03 98 CYS A N 1
ATOM 735 C CA . CYS A 1 98 ? 14.149 11.657 -19.318 1.00 51.03 98 CYS A CA 1
ATOM 736 C C . CYS A 1 98 ? 13.505 11.471 -17.940 1.00 51.03 98 CYS A C 1
ATOM 738 O O . CYS A 1 98 ? 14.126 10.938 -17.013 1.00 51.03 98 CYS A O 1
ATOM 740 N N . ARG A 1 99 ? 12.243 11.886 -17.792 1.00 50.06 99 ARG A N 1
ATOM 741 C CA . ARG A 1 99 ? 11.461 11.670 -16.575 1.00 50.06 99 ARG A CA 1
ATOM 742 C C . ARG A 1 99 ? 11.118 10.182 -16.438 1.00 50.06 99 ARG A C 1
ATOM 744 O O . ARG A 1 99 ? 10.036 9.738 -16.790 1.00 50.06 99 ARG A O 1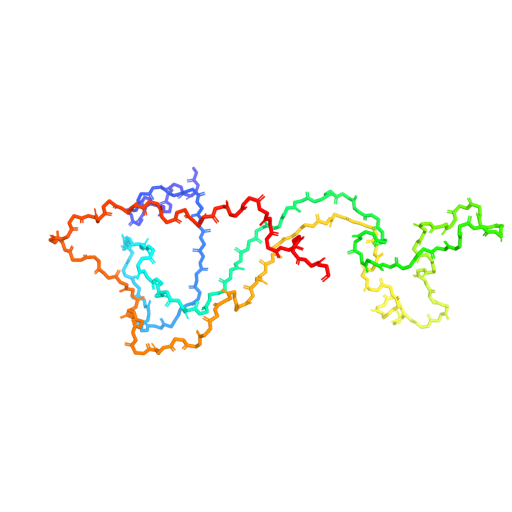
ATOM 751 N N . GLY A 1 100 ? 12.037 9.402 -15.883 1.00 57.47 100 GLY A N 1
ATOM 752 C CA . GLY A 1 100 ? 11.660 8.166 -15.201 1.00 57.47 100 GLY A CA 1
ATOM 753 C C . GLY A 1 100 ? 12.639 7.019 -15.332 1.00 57.47 100 GLY A C 1
ATOM 754 O O . GLY A 1 100 ? 12.865 6.333 -14.339 1.00 57.47 100 GLY A O 1
ATOM 755 N N . GLU A 1 101 ? 13.275 6.833 -16.488 1.00 73.06 101 GLU A N 1
ATOM 756 C CA . GLU A 1 101 ? 13.931 5.558 -16.811 1.00 73.06 101 GLU A CA 1
ATOM 757 C C . GLU A 1 101 ? 15.344 5.361 -16.241 1.00 73.06 101 GLU A C 1
ATOM 759 O O . GLU A 1 101 ? 16.193 4.666 -16.788 1.00 73.06 101 GLU A O 1
ATOM 764 N N . VAL A 1 102 ? 15.626 5.949 -15.085 1.00 80.62 102 VAL A N 1
ATOM 765 C CA . VAL A 1 102 ? 16.943 5.861 -14.446 1.00 80.62 102 VAL A CA 1
ATOM 766 C C . VAL A 1 102 ? 17.075 4.534 -13.681 1.00 80.62 102 VAL A C 1
ATOM 768 O O . VAL A 1 102 ? 16.103 4.067 -13.074 1.00 80.62 102 VAL A O 1
ATOM 771 N N . PRO A 1 103 ? 18.259 3.896 -13.640 1.00 83.00 103 PRO A N 1
ATOM 772 C CA . PRO A 1 103 ? 18.514 2.797 -12.715 1.00 83.00 103 PRO A CA 1
ATOM 773 C C . PRO A 1 103 ? 18.213 3.195 -11.266 1.00 83.00 103 PRO A C 1
ATOM 775 O O . PRO A 1 103 ? 18.474 4.320 -10.849 1.00 83.00 103 PRO A O 1
AT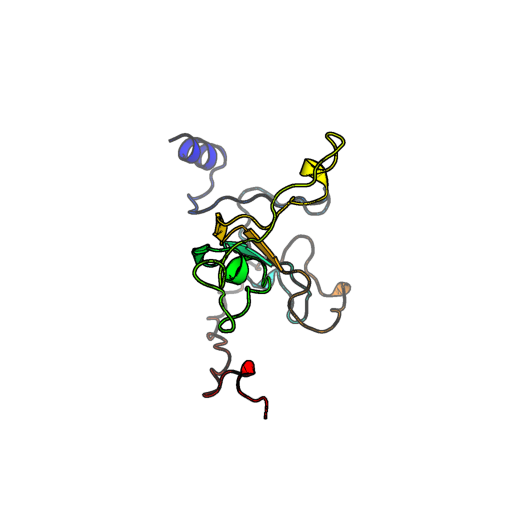OM 778 N N . GLY A 1 104 ? 17.655 2.282 -10.479 1.00 87.25 104 GLY A N 1
ATOM 779 C CA . GLY A 1 104 ? 17.250 2.616 -9.116 1.00 87.25 104 GLY A CA 1
ATOM 780 C C . GLY A 1 104 ? 16.650 1.453 -8.349 1.00 87.25 104 GLY A C 1
ATOM 781 O O . GLY A 1 104 ? 16.449 0.363 -8.887 1.00 87.25 104 GLY A O 1
ATOM 782 N N . ALA A 1 105 ? 16.360 1.685 -7.069 1.00 84.69 105 ALA A N 1
ATOM 783 C CA . ALA A 1 105 ? 15.691 0.694 -6.238 1.00 84.69 105 ALA A CA 1
ATOM 784 C C . ALA A 1 105 ? 14.291 0.375 -6.795 1.00 84.69 105 ALA A C 1
ATOM 786 O O . ALA A 1 105 ? 13.493 1.279 -7.039 1.00 84.69 105 ALA A O 1
ATOM 787 N N . LYS A 1 106 ? 13.988 -0.915 -6.988 1.00 82.44 106 LYS A N 1
ATOM 788 C CA . LYS A 1 106 ? 12.662 -1.395 -7.407 1.00 82.44 106 LYS A CA 1
ATOM 789 C C . LYS A 1 106 ? 11.963 -2.088 -6.239 1.00 82.44 106 LYS A C 1
ATOM 791 O O . LYS A 1 106 ? 12.507 -3.012 -5.625 1.00 82.44 106 LYS A O 1
ATOM 796 N N . GLY A 1 107 ? 10.745 -1.639 -5.969 1.00 76.19 107 GLY A N 1
ATOM 797 C CA . GLY A 1 107 ? 9.912 -2.087 -4.858 1.00 76.19 107 GLY A CA 1
ATOM 798 C C . GLY A 1 107 ? 9.375 -0.885 -4.093 1.00 76.19 107 GLY A C 1
ATOM 799 O O . GLY A 1 107 ? 10.150 -0.084 -3.581 1.00 76.19 107 GLY A O 1
ATOM 800 N N . ASN A 1 108 ? 8.055 -0.758 -4.059 1.00 79.31 108 ASN A N 1
ATOM 801 C CA . ASN A 1 108 ? 7.337 0.263 -3.305 1.00 79.31 108 ASN A CA 1
ATOM 802 C C . ASN A 1 108 ? 5.956 -0.279 -2.890 1.00 79.31 108 ASN A C 1
ATOM 804 O O . ASN A 1 108 ? 5.654 -1.459 -3.101 1.00 79.31 108 ASN A O 1
ATOM 808 N N . PHE A 1 109 ? 5.121 0.570 -2.308 1.00 83.12 109 PHE A N 1
ATOM 809 C CA . PHE A 1 109 ? 3.702 0.298 -2.144 1.00 83.12 109 PHE A CA 1
ATOM 810 C C . PHE A 1 109 ? 3.022 0.128 -3.502 1.00 83.12 109 PHE A C 1
ATOM 812 O O . PHE A 1 109 ? 3.277 0.892 -4.433 1.00 83.12 109 PHE A O 1
ATOM 819 N N . VAL A 1 110 ? 2.171 -0.886 -3.601 1.00 85.00 110 VAL A N 1
ATOM 820 C CA . VAL A 1 110 ? 1.267 -1.084 -4.731 1.00 85.00 110 VAL A CA 1
ATOM 821 C C . VAL A 1 110 ? -0.140 -1.196 -4.182 1.00 85.00 110 VAL A C 1
ATOM 823 O O . VAL A 1 110 ? -0.370 -1.858 -3.168 1.00 85.00 110 VAL A O 1
ATOM 826 N N . VAL A 1 111 ? -1.051 -0.517 -4.867 1.00 85.44 111 VAL A N 1
ATOM 827 C CA . VAL A 1 111 ? -2.488 -0.654 -4.684 1.00 85.44 111 VAL A CA 1
ATOM 828 C C . VAL A 1 111 ? -2.987 -1.462 -5.869 1.00 85.44 111 VAL A C 1
ATOM 830 O O . VAL A 1 111 ? -2.802 -1.051 -7.014 1.00 85.44 111 VAL A O 1
ATOM 833 N N . ILE A 1 112 ? -3.564 -2.623 -5.594 1.00 85.12 112 ILE A N 1
ATOM 834 C CA . ILE A 1 112 ? -4.288 -3.419 -6.578 1.00 85.12 112 ILE A CA 1
ATOM 835 C C . ILE A 1 112 ? -5.756 -3.100 -6.358 1.00 85.12 112 ILE A C 1
ATOM 837 O O . ILE A 1 112 ? -6.273 -3.333 -5.265 1.00 85.12 112 ILE A O 1
ATOM 841 N N . LYS A 1 113 ? -6.384 -2.523 -7.380 1.00 82.19 113 LYS A N 1
ATOM 842 C CA . LYS A 1 113 ? -7.816 -2.247 -7.371 1.00 82.19 113 LYS A CA 1
ATOM 843 C C . LYS A 1 113 ? -8.580 -3.428 -7.947 1.00 82.19 113 LYS A C 1
ATOM 845 O O . LYS A 1 113 ? -8.066 -4.093 -8.847 1.00 82.19 113 LYS A O 1
ATOM 850 N N . ASP A 1 114 ? -9.782 -3.658 -7.433 1.00 71.81 114 ASP A N 1
ATOM 851 C CA . ASP A 1 114 ? -10.761 -4.593 -8.004 1.00 71.81 114 ASP A CA 1
ATOM 852 C C . ASP A 1 114 ? -10.278 -6.057 -8.131 1.00 71.81 114 ASP A C 1
ATOM 854 O O . ASP A 1 114 ? -10.475 -6.718 -9.156 1.00 71.81 114 ASP A O 1
ATOM 858 N N . ALA A 1 115 ? -9.641 -6.607 -7.093 1.00 65.12 115 ALA A N 1
ATOM 859 C CA . ALA A 1 115 ? -9.139 -7.984 -7.120 1.00 65.12 115 ALA A CA 1
ATOM 860 C C . ALA A 1 115 ? -10.274 -9.051 -7.017 1.00 65.12 115 ALA A C 1
ATOM 862 O O . ALA A 1 115 ? -10.573 -9.503 -5.918 1.00 65.12 115 ALA A O 1
ATOM 863 N N . TYR A 1 116 ? -10.831 -9.484 -8.174 1.00 57.62 116 TYR A N 1
ATOM 864 C CA . TYR A 1 116 ? -11.814 -10.590 -8.435 1.00 57.62 116 TYR A CA 1
ATOM 865 C C . TYR A 1 116 ? -13.255 -10.407 -7.870 1.00 57.62 116 TYR A C 1
ATOM 867 O O . TYR A 1 116 ? -13.423 -9.727 -6.871 1.00 57.62 116 TYR A O 1
ATOM 875 N N . TYR A 1 117 ? -14.356 -11.045 -8.332 1.00 51.28 117 TYR A N 1
ATOM 876 C CA . TYR A 1 117 ? -15.001 -11.272 -9.654 1.00 51.28 117 TYR A CA 1
ATOM 877 C C . TYR A 1 117 ? -16.522 -11.424 -9.376 1.00 51.28 117 TYR A C 1
ATOM 879 O O . TYR A 1 117 ? -16.906 -12.246 -8.547 1.00 51.28 117 TYR A O 1
ATOM 887 N N . LYS A 1 118 ? -17.355 -10.670 -10.116 1.00 53.06 118 LYS A N 1
ATOM 888 C CA . LYS A 1 118 ? -18.822 -10.436 -10.007 1.00 53.06 118 LYS A CA 1
ATOM 889 C C . LYS A 1 118 ? -19.247 -9.343 -9.021 1.00 53.06 118 LYS A C 1
ATOM 891 O O . LYS A 1 118 ? -18.874 -9.337 -7.865 1.00 53.06 118 LYS A O 1
ATOM 896 N N . LYS A 1 119 ? -20.085 -8.422 -9.510 1.00 52.09 119 LYS A N 1
ATOM 897 C CA . LYS A 1 119 ? -20.682 -7.322 -8.742 1.00 52.09 119 LYS A CA 1
ATOM 898 C C . LYS A 1 119 ? -21.556 -7.902 -7.615 1.00 52.09 119 LYS A C 1
ATOM 900 O O . LYS A 1 119 ? -22.537 -8.570 -7.945 1.00 52.09 119 LYS A O 1
ATOM 905 N N . PRO A 1 120 ? -21.235 -7.684 -6.328 1.00 56.53 120 PRO A N 1
ATOM 906 C CA . PRO A 1 120 ? -22.092 -8.141 -5.243 1.00 56.53 120 PRO A CA 1
ATOM 907 C C . PRO A 1 120 ? -23.375 -7.301 -5.188 1.00 56.53 120 PRO A C 1
ATOM 909 O O . PRO A 1 120 ? -23.382 -6.120 -5.554 1.00 56.53 120 PRO A O 1
ATOM 912 N N . ASP A 1 121 ? -24.452 -7.891 -4.675 1.00 62.25 121 ASP A N 1
ATOM 913 C CA . ASP A 1 121 ? -25.634 -7.130 -4.272 1.00 62.25 121 ASP A CA 1
ATOM 914 C C . ASP A 1 121 ? -25.281 -6.296 -3.032 1.00 62.25 121 ASP A C 1
ATOM 916 O O . ASP A 1 121 ? -25.032 -6.840 -1.956 1.00 62.25 121 ASP A O 1
ATOM 920 N N . ILE A 1 122 ? -25.275 -4.969 -3.182 1.00 60.25 122 ILE A N 1
ATOM 921 C CA . ILE A 1 122 ? -24.871 -3.992 -2.150 1.00 60.25 122 ILE A CA 1
ATOM 922 C C . ILE A 1 122 ? -25.673 -4.169 -0.847 1.00 60.25 122 ILE A C 1
ATOM 924 O O . ILE A 1 122 ? -25.154 -3.935 0.239 1.00 60.25 122 ILE A O 1
ATOM 928 N N . SER A 1 123 ? -26.914 -4.653 -0.940 1.00 63.66 123 SER A N 1
ATOM 929 C CA . SER A 1 123 ? -27.817 -4.876 0.195 1.00 63.66 123 SER A CA 1
ATOM 930 C C . SER A 1 123 ? -27.368 -5.963 1.180 1.00 63.66 123 SER A C 1
ATOM 932 O O . SER A 1 123 ? -27.945 -6.054 2.257 1.00 63.66 123 SER A O 1
ATOM 934 N N . LYS A 1 124 ? -26.386 -6.804 0.826 1.00 65.44 124 LYS A N 1
ATOM 935 C CA . LYS A 1 124 ? -25.882 -7.890 1.690 1.00 65.44 124 LYS A CA 1
ATOM 936 C C . LYS A 1 124 ? -24.679 -7.477 2.546 1.00 65.44 124 LYS A C 1
ATOM 938 O O . LYS A 1 124 ? -24.225 -8.277 3.357 1.00 65.44 124 LYS A O 1
ATOM 943 N N . LEU A 1 125 ? -24.137 -6.272 2.350 1.00 66.81 125 LEU A N 1
ATOM 944 C CA . LEU A 1 125 ? -22.955 -5.810 3.076 1.00 66.81 125 LEU A CA 1
ATOM 945 C C . LEU A 1 125 ? -23.338 -5.326 4.484 1.00 66.81 125 LEU A C 1
ATOM 947 O O . LEU A 1 125 ? -24.220 -4.472 4.607 1.00 66.81 125 LEU A O 1
ATOM 951 N N . PRO A 1 126 ? -22.679 -5.821 5.545 1.00 72.06 126 PRO A N 1
ATOM 952 C CA . PRO A 1 126 ? -22.923 -5.346 6.898 1.00 72.06 126 PRO A CA 1
ATOM 953 C C . PRO A 1 126 ? -22.303 -3.954 7.086 1.00 72.06 126 PRO A C 1
ATOM 955 O O . PRO A 1 126 ? -21.090 -3.808 7.228 1.00 72.06 126 PRO A O 1
ATOM 958 N N . PHE A 1 127 ? -23.141 -2.919 7.083 1.00 76.19 127 PHE A N 1
ATOM 959 C CA . PHE A 1 127 ? -22.750 -1.538 7.375 1.00 76.19 127 PHE A CA 1
ATOM 960 C C . PHE A 1 127 ? -23.077 -1.197 8.840 1.00 76.19 127 PHE A C 1
ATOM 962 O O . PHE A 1 127 ? -24.200 -1.484 9.260 1.00 76.19 127 PHE A O 1
ATOM 969 N N . PRO A 1 128 ? -22.180 -0.571 9.633 1.00 76.12 128 PRO A N 1
ATOM 970 C CA . PRO A 1 128 ? -20.796 -0.154 9.344 1.00 76.12 128 PRO A CA 1
ATOM 971 C C . PRO A 1 128 ? -19.739 -1.268 9.505 1.00 76.12 128 PRO A C 1
ATOM 973 O O . PRO A 1 128 ? -18.645 -1.173 8.953 1.00 76.12 128 PRO A O 1
ATOM 976 N N . THR A 1 129 ? -20.042 -2.331 10.252 1.00 80.81 129 THR A N 1
ATOM 977 C CA . THR A 1 129 ? -19.261 -3.577 10.286 1.00 80.81 129 THR A CA 1
ATOM 978 C C . THR A 1 129 ? -20.144 -4.736 10.745 1.00 80.81 129 THR A C 1
ATOM 980 O O . THR A 1 129 ? -21.167 -4.512 11.389 1.00 80.81 129 THR A O 1
ATOM 983 N N . TYR A 1 130 ? -19.732 -5.976 10.470 1.00 77.44 130 TYR A N 1
ATOM 984 C CA . TYR A 1 130 ? -20.328 -7.155 11.095 1.00 77.44 130 TYR A CA 1
ATOM 985 C C . TYR A 1 130 ? -20.009 -7.164 12.597 1.00 77.44 130 TYR A C 1
ATOM 987 O O . TYR A 1 130 ? -18.834 -7.177 12.977 1.00 77.44 130 TYR A O 1
ATOM 995 N N . LEU A 1 131 ? -21.046 -7.127 13.435 1.00 76.62 131 LEU A N 1
ATOM 996 C CA . LEU A 1 131 ? -20.937 -7.304 14.880 1.00 76.62 131 LEU A CA 1
ATOM 997 C C . LEU A 1 131 ? -21.207 -8.772 15.191 1.00 76.62 131 LEU A C 1
ATOM 999 O O . LEU A 1 131 ? -22.258 -9.294 14.832 1.00 76.62 131 LEU A O 1
ATOM 1003 N N . VAL A 1 132 ? -20.247 -9.429 15.834 1.00 70.06 132 VAL A N 1
ATOM 1004 C CA . VAL A 1 132 ? -20.411 -10.818 16.269 1.00 70.06 132 VAL A CA 1
ATOM 1005 C C . VAL A 1 132 ? -21.386 -10.824 17.455 1.00 70.06 132 VAL A C 1
ATOM 1007 O O . VAL A 1 132 ? -21.109 -10.119 18.430 1.00 70.06 132 VAL A O 1
ATOM 1010 N N . PRO A 1 133 ? -22.524 -11.539 17.386 1.00 71.88 133 PRO A N 1
ATOM 1011 C CA . PRO A 1 133 ? -23.419 -11.685 18.530 1.00 71.88 133 PRO A CA 1
ATOM 1012 C C . PRO A 1 133 ? -22.711 -12.438 19.666 1.00 71.88 133 PRO A C 1
ATOM 1014 O O . PRO A 1 133 ? -21.920 -13.343 19.418 1.00 71.88 133 PRO A O 1
ATOM 1017 N N . GLU A 1 134 ? -22.985 -12.054 20.916 1.00 66.31 134 GLU A N 1
ATOM 1018 C CA . GLU A 1 134 ? -22.291 -12.582 22.106 1.00 66.31 134 GLU A CA 1
ATOM 1019 C C . GLU A 1 134 ? -22.510 -14.094 22.330 1.00 66.31 134 GLU A C 1
ATOM 1021 O O . GLU A 1 134 ? -21.718 -14.720 23.030 1.00 66.31 134 GLU A O 1
ATOM 1026 N N . ASP A 1 135 ? -23.539 -14.676 21.700 1.00 63.84 135 ASP A N 1
ATOM 1027 C CA . ASP A 1 135 ? -23.954 -16.078 21.854 1.00 63.84 135 ASP A CA 1
ATOM 1028 C C . ASP A 1 135 ? -23.334 -17.049 20.821 1.00 63.84 135 ASP A C 1
ATOM 1030 O O . ASP A 1 135 ? -23.589 -18.253 20.883 1.00 63.84 135 ASP A O 1
ATOM 1034 N N . GLU A 1 136 ? -22.534 -16.563 19.863 1.00 60.22 136 GLU A N 1
ATOM 1035 C CA . GLU A 1 136 ? -21.831 -17.410 18.887 1.00 60.22 136 GLU A CA 1
ATOM 1036 C C . GLU A 1 136 ? -20.355 -17.587 19.274 1.00 60.22 136 GLU A C 1
ATOM 1038 O O . GLU A 1 136 ? -19.522 -16.695 19.079 1.00 60.22 136 GLU A O 1
ATOM 1043 N N . ASP A 1 137 ? -20.009 -18.778 19.775 1.00 59.50 137 ASP A N 1
ATOM 1044 C CA . ASP A 1 137 ? -18.624 -19.249 19.788 1.00 59.50 137 ASP A CA 1
ATOM 1045 C C . ASP A 1 137 ? -18.082 -19.173 18.355 1.00 59.50 137 ASP A C 1
ATOM 1047 O O . ASP A 1 137 ? -18.740 -19.626 17.414 1.00 59.50 137 ASP A O 1
ATOM 1051 N N . GLN A 1 138 ? -16.901 -18.566 18.173 1.00 56.50 138 GLN A N 1
ATOM 1052 C CA . GLN A 1 138 ? -16.291 -18.440 16.848 1.00 56.50 138 GLN A CA 1
ATOM 1053 C C . GLN A 1 138 ? -16.313 -19.815 16.177 1.00 56.50 138 GLN A C 1
ATOM 1055 O O . GLN A 1 138 ? -15.723 -20.737 16.748 1.00 56.50 138 GLN A O 1
ATOM 1060 N N . PRO A 1 139 ? -16.959 -19.983 15.004 1.00 53.75 139 PRO A N 1
ATOM 1061 C CA . PRO A 1 139 ? -16.864 -21.251 14.310 1.00 53.75 139 PRO A CA 1
ATOM 1062 C C . PRO A 1 139 ? -15.375 -21.517 14.128 1.00 53.75 139 PRO A C 1
ATOM 1064 O O . PRO A 1 139 ? -14.645 -20.622 13.685 1.00 53.75 139 PRO A O 1
ATOM 1067 N N . GLU A 1 140 ? -14.911 -22.700 14.535 1.00 53.50 140 GLU A N 1
ATOM 1068 C CA . GLU A 1 140 ? -13.590 -23.184 14.156 1.00 53.50 140 GLU A CA 1
ATOM 1069 C C . GLU A 1 140 ? -13.561 -23.122 12.632 1.00 53.50 140 GLU A C 1
ATOM 1071 O O . GLU A 1 140 ? -14.156 -23.949 11.946 1.00 53.50 140 GLU A O 1
ATOM 1076 N N . LEU A 1 141 ? -12.989 -22.040 12.097 1.00 56.09 141 LEU A N 1
ATOM 1077 C CA . LEU A 1 141 ? -12.914 -21.824 10.668 1.00 56.09 141 LEU A CA 1
ATOM 1078 C C . LEU A 1 141 ? -12.014 -22.934 10.154 1.00 56.09 141 LEU A C 1
ATOM 1080 O O . LEU A 1 141 ? -10.791 -22.855 10.297 1.00 56.09 141 LEU A O 1
ATOM 1084 N N . GLU A 1 142 ? -12.622 -23.972 9.581 1.00 57.25 142 GLU A N 1
ATOM 1085 C CA . GLU A 1 142 ? -11.895 -24.923 8.762 1.00 57.25 142 GLU A CA 1
ATOM 1086 C C . GLU A 1 142 ? -11.086 -24.085 7.772 1.00 57.25 142 GLU A C 1
ATOM 1088 O O . GLU A 1 142 ? -11.648 -23.202 7.106 1.00 57.25 142 GLU A O 1
ATOM 1093 N N . PRO A 1 143 ? -9.754 -24.243 7.732 1.00 50.25 143 PRO A N 1
ATOM 1094 C CA . PRO A 1 143 ? -8.954 -23.452 6.831 1.00 50.25 143 PRO A CA 1
ATOM 1095 C C . PRO A 1 143 ? -9.432 -23.787 5.421 1.00 50.25 143 PRO A C 1
ATOM 1097 O O . PRO A 1 143 ? -9.197 -24.884 4.921 1.00 50.25 143 PRO A O 1
ATOM 1100 N N . LEU A 1 144 ? -10.103 -22.827 4.784 1.00 52.06 144 LEU A N 1
ATOM 1101 C CA . LEU A 1 144 ? -10.337 -22.793 3.346 1.00 52.06 144 LEU A CA 1
ATOM 1102 C C . LEU A 1 144 ? -8.966 -22.601 2.687 1.00 52.06 144 LEU A C 1
ATOM 1104 O O . LEU A 1 144 ? -8.588 -21.519 2.237 1.00 52.06 144 LEU A O 1
ATOM 1108 N N . VAL A 1 145 ? -8.158 -23.658 2.734 1.00 50.47 145 VAL A N 1
ATOM 1109 C CA . VAL A 1 145 ? -6.974 -23.811 1.911 1.00 50.47 145 VAL A CA 1
ATOM 1110 C C . VAL A 1 145 ? -7.542 -23.961 0.515 1.00 50.47 145 VAL A C 1
ATOM 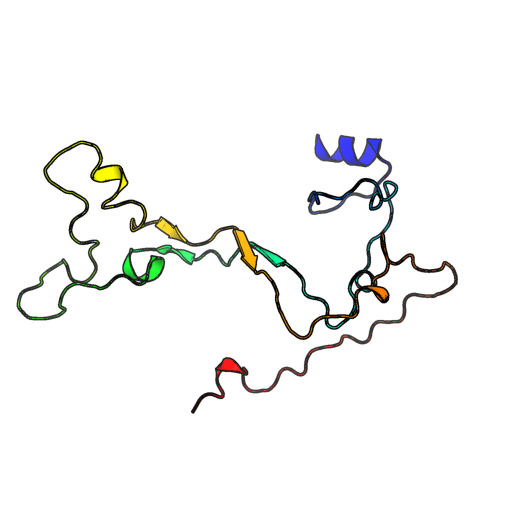1112 O O . VAL A 1 145 ? -8.191 -24.959 0.220 1.00 50.47 145 VAL A O 1
ATOM 1115 N N . ALA A 1 146 ? -7.382 -22.934 -0.320 1.00 49.12 146 ALA A N 1
ATOM 1116 C CA . ALA A 1 146 ? -7.595 -23.115 -1.746 1.00 49.12 146 ALA A CA 1
ATOM 1117 C C . ALA A 1 146 ? -6.790 -24.351 -2.144 1.00 49.12 146 ALA A C 1
ATOM 1119 O O . ALA A 1 146 ? -5.594 -24.386 -1.833 1.00 49.12 146 ALA A O 1
ATOM 1120 N N . ASP A 1 147 ? -7.440 -25.347 -2.750 1.00 54.59 147 ASP A N 1
ATOM 1121 C CA . ASP A 1 147 ? -6.754 -26.529 -3.254 1.00 54.59 147 ASP A CA 1
ATOM 1122 C C . ASP A 1 147 ? -5.561 -26.024 -4.061 1.00 54.59 147 ASP A C 1
ATOM 1124 O O . ASP A 1 147 ? -5.720 -25.351 -5.085 1.00 54.59 147 ASP A O 1
ATOM 1128 N N . LEU A 1 148 ? -4.355 -26.240 -3.529 1.00 48.47 148 LEU A N 1
ATOM 1129 C CA . LEU A 1 148 ? -3.125 -25.974 -4.250 1.00 48.47 148 LEU A CA 1
ATOM 1130 C C . LEU A 1 148 ? -3.162 -26.954 -5.413 1.00 48.47 148 LEU A C 1
ATOM 1132 O O . LEU A 1 148 ? -2.743 -28.099 -5.270 1.00 48.47 148 LEU A O 1
ATOM 1136 N N . GLY A 1 149 ? -3.733 -26.526 -6.539 1.00 52.44 149 GLY A N 1
ATOM 1137 C CA . GLY A 1 149 ? -3.594 -27.249 -7.785 1.00 52.44 149 GLY A CA 1
ATOM 1138 C C . GLY A 1 149 ? -2.109 -27.538 -7.959 1.00 52.44 149 GLY A C 1
ATOM 1139 O O . GLY A 1 149 ? -1.282 -26.639 -7.791 1.00 52.44 149 GLY A O 1
ATOM 1140 N N . GLU A 1 150 ? -1.763 -28.793 -8.248 1.00 57.59 150 GLU A N 1
ATOM 1141 C CA . GLU A 1 150 ? -0.369 -29.225 -8.435 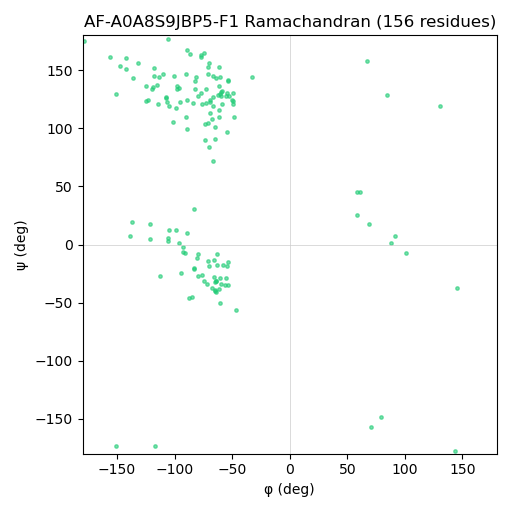1.00 57.59 150 GLU A CA 1
ATOM 1142 C C . GLU A 1 150 ? 0.364 -28.378 -9.493 1.00 57.59 150 GLU A C 1
ATOM 1144 O O . GLU A 1 150 ? 1.594 -28.331 -9.524 1.00 57.59 150 GLU A O 1
ATOM 1149 N N . VAL A 1 151 ? -0.398 -27.668 -10.333 1.00 55.53 151 VAL A N 1
ATOM 1150 C CA . VAL A 1 151 ? 0.068 -26.772 -11.382 1.00 55.53 151 VAL A CA 1
ATOM 1151 C C . VAL A 1 151 ? -0.524 -25.376 -11.169 1.00 55.53 151 VAL A C 1
ATOM 1153 O O . VAL A 1 151 ? -1.741 -25.206 -11.095 1.00 55.53 151 VAL A O 1
ATOM 1156 N N . ASP A 1 152 ? 0.352 -24.370 -11.085 1.00 58.53 152 ASP A N 1
ATOM 1157 C CA . ASP A 1 152 ? -0.013 -22.949 -11.037 1.00 58.53 152 ASP A CA 1
ATOM 1158 C C . ASP A 1 152 ? -0.938 -22.611 -12.229 1.00 58.53 152 ASP A C 1
ATOM 1160 O O . ASP A 1 152 ? -0.576 -22.910 -13.370 1.00 58.53 152 ASP A O 1
ATOM 1164 N N . PRO A 1 153 ? -2.113 -21.986 -12.018 1.00 61.50 153 PRO A N 1
ATOM 1165 C CA . PRO A 1 153 ? -3.044 -21.637 -13.094 1.00 61.50 153 PRO A CA 1
ATOM 1166 C C . PRO A 1 153 ? -2.445 -20.732 -14.187 1.00 61.50 153 PRO A C 1
ATOM 1168 O O . PRO A 1 153 ? -2.991 -20.679 -15.286 1.00 61.50 153 PRO A O 1
ATOM 1171 N N . PHE A 1 154 ? -1.315 -20.056 -13.943 1.00 53.44 154 PHE A N 1
ATOM 1172 C CA . PHE A 1 154 ? -0.573 -19.318 -14.976 1.00 53.44 154 PHE A CA 1
ATOM 1173 C C . PHE A 1 154 ? 0.329 -20.194 -15.863 1.00 53.44 154 PHE A C 1
ATOM 1175 O O . PHE A 1 154 ? 0.811 -19.716 -16.888 1.00 53.44 154 PHE A O 1
ATOM 1182 N N . MET A 1 155 ? 0.560 -21.455 -15.493 1.00 54.78 155 MET A N 1
ATOM 1183 C CA . MET A 1 155 ? 1.394 -22.419 -16.227 1.00 54.78 155 MET A CA 1
ATOM 1184 C C . MET A 1 155 ? 0.572 -23.339 -17.149 1.00 54.78 155 MET A C 1
ATOM 1186 O O . MET A 1 155 ? 1.143 -24.191 -17.819 1.00 54.78 155 MET A O 1
ATOM 1190 N N . LEU A 1 156 ? -0.755 -23.162 -17.200 1.00 54.56 156 LEU A N 1
ATOM 1191 C CA . LEU A 1 156 ? -1.704 -23.938 -18.017 1.00 54.56 156 LEU A CA 1
ATOM 1192 C C . LEU A 1 156 ? -1.931 -23.372 -19.434 1.00 54.56 156 LEU A C 1
ATOM 1194 O O . LEU A 1 156 ? -2.843 -23.812 -20.130 1.00 54.56 156 LEU A O 1
ATOM 1198 N N . ALA A 1 157 ? -1.133 -22.393 -19.865 1.00 46.53 157 ALA A N 1
ATOM 1199 C CA . ALA A 1 157 ? -1.191 -21.870 -21.227 1.00 46.53 157 ALA A CA 1
ATOM 1200 C C . ALA A 1 157 ? -0.256 -22.668 -22.157 1.00 46.53 157 ALA A C 1
ATOM 1202 O O . ALA A 1 157 ? 0.948 -22.405 -22.187 1.00 46.53 157 ALA A O 1
ATOM 1203 N N . GLU A 1 158 ? -0.829 -23.606 -22.915 1.00 45.09 158 GLU A N 1
ATOM 1204 C CA . GLU A 1 158 ? -0.339 -24.033 -24.239 1.00 45.09 158 GLU A CA 1
ATOM 1205 C C . GLU A 1 158 ? -1.229 -23.436 -25.337 1.00 45.09 158 GL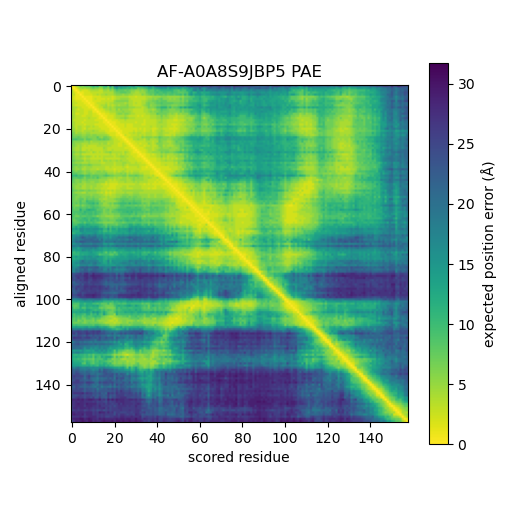U A C 1
ATOM 1207 O O . GLU A 1 158 ? -2.468 -23.400 -25.142 1.00 45.09 158 GLU A O 1
#